Protein AF-A0A3A3G018-F1 (afdb_monomer_lite)

pLDDT: mean 81.5, std 10.54, range [55.44, 92.25]

Structure (mmCIF, N/CA/C/O backbone):
data_AF-A0A3A3G018-F1
#
_entry.id   AF-A0A3A3G018-F1
#
loop_
_atom_site.group_PDB
_atom_site.id
_atom_site.type_symbol
_atom_site.label_atom_id
_atom_site.label_alt_id
_atom_site.label_comp_id
_atom_site.label_asym_id
_atom_site.label_entity_id
_atom_site.label_seq_id
_atom_site.pdbx_PDB_ins_code
_atom_site.Cartn_x
_atom_site.Cartn_y
_atom_site.Cartn_z
_atom_site.occupancy
_atom_site.B_iso_or_equiv
_atom_site.auth_seq_id
_atom_site.auth_comp_id
_atom_site.auth_asym_id
_atom_site.auth_atom_id
_atom_site.pdbx_PDB_model_num
ATOM 1 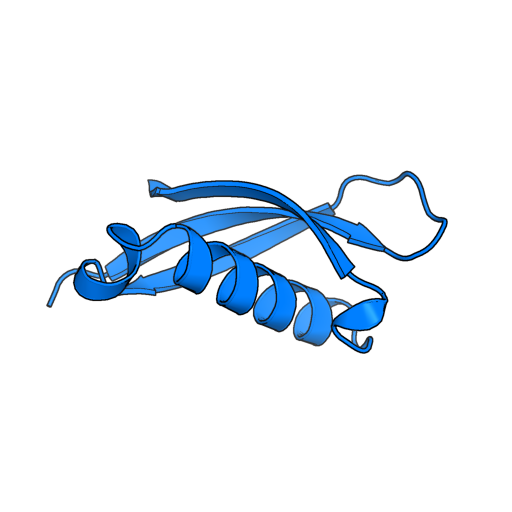N N . MET A 1 1 ? 21.280 2.078 -12.416 1.00 57.41 1 MET A N 1
ATOM 2 C CA . MET A 1 1 ? 20.060 1.625 -11.707 1.00 57.41 1 M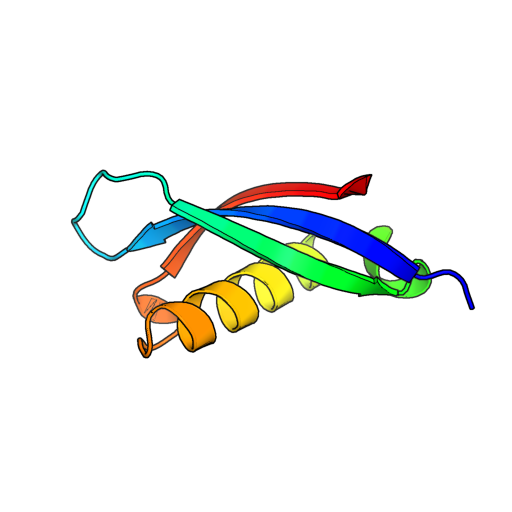ET A CA 1
ATOM 3 C C . MET A 1 1 ? 19.004 2.689 -11.889 1.00 57.41 1 MET A C 1
ATOM 5 O O . MET A 1 1 ? 19.171 3.776 -11.349 1.00 57.41 1 MET A O 1
ATOM 9 N N . GLU A 1 2 ? 17.969 2.389 -12.659 1.00 71.25 2 GLU A N 1
ATOM 10 C CA . GLU A 1 2 ? 16.889 3.331 -12.944 1.00 71.25 2 GLU A CA 1
ATOM 11 C C . GLU A 1 2 ? 15.851 3.323 -11.806 1.00 71.25 2 GLU A C 1
ATOM 13 O O . GLU A 1 2 ? 15.633 2.300 -11.138 1.00 71.25 2 GLU A O 1
ATOM 18 N N . ARG A 1 3 ? 15.296 4.500 -11.514 1.00 76.88 3 ARG A N 1
ATOM 19 C CA . ARG A 1 3 ? 14.324 4.747 -10.445 1.00 76.88 3 ARG A CA 1
ATOM 20 C C . ARG A 1 3 ? 13.036 5.214 -11.107 1.00 76.88 3 ARG A C 1
ATOM 22 O O . ARG A 1 3 ? 13.086 6.185 -11.851 1.00 76.88 3 ARG A O 1
ATOM 29 N N . VAL A 1 4 ? 11.924 4.565 -10.791 1.00 79.44 4 VAL A N 1
ATOM 30 C CA . VAL A 1 4 ? 10.594 4.932 -11.293 1.00 79.44 4 VAL A CA 1
ATOM 31 C C . VAL A 1 4 ? 9.768 5.526 -10.168 1.00 79.44 4 VAL A C 1
ATOM 33 O O . VAL A 1 4 ? 9.893 5.121 -9.002 1.00 79.44 4 VAL A O 1
ATOM 36 N N . LYS A 1 5 ? 8.949 6.519 -10.506 1.00 83.00 5 LYS A N 1
ATOM 37 C CA . LYS A 1 5 ? 7.969 7.058 -9.569 1.00 83.00 5 LYS A CA 1
ATOM 38 C C . LYS A 1 5 ? 6.735 6.179 -9.649 1.00 83.00 5 LYS A C 1
ATOM 40 O O . LYS A 1 5 ? 6.186 5.953 -10.717 1.00 83.00 5 LYS A O 1
ATOM 45 N N . VAL A 1 6 ? 6.314 5.671 -8.501 1.00 84.75 6 VAL A N 1
ATOM 46 C CA . VAL A 1 6 ? 5.122 4.844 -8.385 1.00 84.75 6 VAL A CA 1
ATOM 47 C C . VAL A 1 6 ? 4.079 5.622 -7.607 1.00 84.75 6 VAL A C 1
ATOM 49 O O . VAL A 1 6 ? 4.330 6.052 -6.478 1.00 84.75 6 VAL A O 1
ATOM 52 N N . GLN A 1 7 ? 2.903 5.773 -8.202 1.00 86.50 7 GLN A N 1
ATOM 53 C CA . GLN A 1 7 ? 1.699 6.211 -7.516 1.00 86.50 7 GLN A CA 1
ATOM 54 C C . GLN A 1 7 ? 0.908 4.996 -7.046 1.00 86.50 7 GLN A C 1
ATOM 56 O O . GLN A 1 7 ? 0.547 4.124 -7.833 1.00 86.50 7 GLN A O 1
ATOM 61 N N . ALA A 1 8 ? 0.597 4.957 -5.757 1.00 88.44 8 ALA A N 1
ATOM 62 C CA . ALA A 1 8 ? -0.301 3.979 -5.169 1.00 88.44 8 ALA A CA 1
ATOM 63 C C . ALA A 1 8 ? -1.589 4.646 -4.699 1.00 88.44 8 ALA A C 1
ATOM 65 O O . ALA A 1 8 ? -1.544 5.639 -3.974 1.00 88.44 8 ALA A O 1
ATOM 66 N N . SER A 1 9 ? -2.730 4.073 -5.069 1.00 90.50 9 SER A N 1
ATOM 67 C CA . SER A 1 9 ? -4.046 4.439 -4.547 1.00 90.50 9 SER A CA 1
ATOM 68 C C . SER A 1 9 ? -4.436 3.480 -3.424 1.00 90.50 9 SER A C 1
ATOM 70 O O . SER A 1 9 ? -4.299 2.265 -3.577 1.00 90.50 9 SER A O 1
ATOM 72 N N . TYR A 1 10 ? -4.908 4.009 -2.298 1.00 91.00 10 TYR A N 1
ATOM 73 C CA . TYR A 1 10 ? -5.227 3.226 -1.105 1.00 91.00 10 TYR A CA 1
ATOM 74 C C . TYR A 1 10 ? -6.385 3.818 -0.301 1.00 91.00 10 TYR A C 1
ATOM 76 O O . TYR A 1 10 ? -6.653 5.013 -0.379 1.00 91.00 10 TYR A O 1
ATOM 84 N N . THR A 1 11 ? -7.040 2.988 0.504 1.00 92.25 11 THR A N 1
ATOM 85 C CA . THR A 1 11 ? -7.997 3.403 1.543 1.00 92.25 11 THR A CA 1
ATOM 86 C C . THR A 1 11 ? -7.467 3.049 2.926 1.00 92.25 11 THR A C 1
ATOM 88 O O . THR A 1 11 ? -6.503 2.287 3.068 1.00 92.25 11 THR A O 1
ATOM 91 N N . VAL A 1 12 ? -8.075 3.637 3.958 1.00 90.88 12 VAL A N 1
ATOM 92 C CA . VAL A 1 12 ? -7.632 3.492 5.347 1.00 90.88 12 VAL A CA 1
ATOM 93 C C . VAL A 1 12 ? -8.765 2.927 6.205 1.00 90.88 12 VAL A C 1
ATOM 95 O O . VAL A 1 12 ? -9.726 3.619 6.519 1.00 90.88 12 VAL A O 1
ATOM 98 N N . GLY A 1 13 ? -8.649 1.668 6.626 1.00 86.38 13 GLY A N 1
ATOM 99 C CA . GLY A 1 13 ? -9.615 1.006 7.500 1.00 86.38 13 GLY A CA 1
ATOM 100 C C . GLY A 1 13 ? -11.016 0.959 6.887 1.00 86.38 13 GLY A C 1
ATOM 101 O O . GLY A 1 13 ? -11.192 0.436 5.790 1.00 86.38 13 GLY A O 1
ATOM 102 N N . ALA A 1 14 ? -11.997 1.495 7.615 1.00 84.25 14 ALA A N 1
ATOM 103 C CA . ALA A 1 14 ? -13.386 1.615 7.166 1.00 84.25 14 ALA A CA 1
ATOM 104 C C . ALA A 1 14 ? -13.666 2.910 6.382 1.00 84.25 14 ALA A C 1
ATOM 106 O O . ALA A 1 14 ? -14.795 3.122 5.943 1.00 84.25 14 ALA A O 1
ATOM 107 N N . ASP A 1 15 ? -12.670 3.785 6.226 1.00 83.38 15 ASP A N 1
ATOM 108 C CA . ASP A 1 15 ? -12.846 5.040 5.512 1.00 83.38 15 ASP A CA 1
ATOM 109 C C . ASP A 1 15 ? -12.846 4.794 3.991 1.00 83.38 15 ASP A C 1
ATOM 111 O O . ASP A 1 15 ? -11.879 4.237 3.454 1.00 83.38 15 ASP A O 1
ATOM 115 N N . PRO A 1 16 ? -13.912 5.192 3.272 1.00 81.62 16 PRO A N 1
ATOM 116 C CA . PRO A 1 16 ? -14.016 4.974 1.834 1.00 81.62 16 PRO A CA 1
ATOM 117 C C . PRO A 1 16 ? -13.190 5.977 1.012 1.00 81.62 16 PRO A C 1
ATOM 119 O O . PRO A 1 16 ? -13.216 5.920 -0.219 1.00 81.62 16 PRO A O 1
ATOM 122 N N . THR A 1 17 ? -12.464 6.908 1.641 1.00 88.75 17 THR A N 1
ATOM 123 C CA . THR A 1 17 ? -11.689 7.917 0.916 1.00 88.75 17 THR A CA 1
ATOM 124 C C . THR A 1 17 ? -10.468 7.285 0.268 1.00 88.75 17 THR A C 1
ATOM 126 O O . THR A 1 17 ? -9.550 6.802 0.936 1.00 88.75 17 THR A O 1
ATOM 129 N N . VAL A 1 18 ? -10.422 7.354 -1.061 1.00 89.31 18 VAL A N 1
ATOM 130 C CA . VAL A 1 18 ? -9.251 6.942 -1.834 1.00 89.31 18 VAL A CA 1
ATOM 131 C C . VAL A 1 18 ? -8.173 8.014 -1.720 1.00 89.31 18 VAL A C 1
ATOM 133 O O . VAL A 1 18 ? -8.307 9.124 -2.235 1.00 89.31 18 VAL A O 1
ATOM 136 N N . LYS A 1 19 ? -7.077 7.664 -1.056 1.00 89.44 19 LYS A N 1
ATOM 137 C CA . LYS A 1 19 ? -5.865 8.472 -0.938 1.00 89.44 19 LYS A CA 1
ATOM 138 C C . LYS A 1 19 ? -4.806 7.984 -1.916 1.00 89.44 19 LYS A C 1
ATOM 140 O O . LYS A 1 19 ? -4.848 6.852 -2.395 1.00 89.44 19 LYS A O 1
ATOM 145 N N . ARG A 1 20 ? -3.846 8.858 -2.221 1.00 89.12 20 ARG A N 1
ATOM 146 C CA . ARG A 1 20 ? -2.715 8.548 -3.100 1.00 89.12 20 ARG A CA 1
ATOM 147 C C . ARG A 1 20 ? -1.396 8.772 -2.375 1.00 89.12 20 ARG A C 1
ATOM 149 O O . ARG A 1 20 ? -1.230 9.771 -1.675 1.00 89.12 20 ARG A O 1
ATOM 156 N N . ALA A 1 21 ? -0.468 7.838 -2.543 1.00 85.62 21 ALA A N 1
ATOM 157 C CA . ALA A 1 21 ? 0.897 7.931 -2.048 1.00 85.62 21 ALA A CA 1
ATOM 158 C C . ALA A 1 21 ? 1.871 7.740 -3.205 1.00 85.62 21 ALA A C 1
ATOM 160 O O . ALA A 1 21 ? 1.786 6.769 -3.953 1.00 85.62 21 ALA A O 1
ATOM 161 N N . GLU A 1 22 ? 2.821 8.658 -3.310 1.00 85.50 22 GLU A N 1
ATOM 162 C CA . GLU A 1 22 ? 3.935 8.558 -4.242 1.00 85.50 22 GLU A CA 1
ATOM 163 C C . GLU A 1 22 ? 5.155 7.995 -3.523 1.00 85.50 22 GLU A C 1
ATOM 165 O O . GLU A 1 22 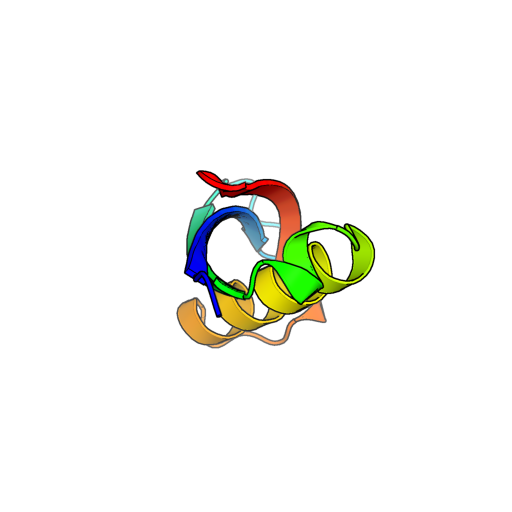? 5.508 8.428 -2.421 1.00 85.50 22 GLU A O 1
ATOM 170 N N . PHE A 1 23 ? 5.823 7.034 -4.150 1.00 85.12 23 PHE A N 1
ATOM 171 C CA . PHE A 1 23 ? 7.108 6.536 -3.686 1.00 85.12 23 PHE A CA 1
ATOM 172 C C . PHE A 1 23 ? 8.007 6.176 -4.862 1.00 85.12 23 PHE A C 1
ATOM 174 O O . PHE A 1 23 ? 7.558 5.913 -5.972 1.00 85.12 23 PHE A O 1
ATOM 181 N N . VAL A 1 24 ? 9.313 6.171 -4.613 1.00 83.12 24 VAL A N 1
ATOM 182 C CA . VAL A 1 24 ? 10.300 5.827 -5.635 1.00 83.12 24 VAL A CA 1
ATOM 183 C C . VAL A 1 24 ? 10.650 4.348 -5.505 1.00 83.12 24 VAL A C 1
ATOM 185 O O . VAL A 1 24 ? 11.215 3.928 -4.491 1.00 83.12 24 VAL A O 1
ATOM 188 N N . ALA A 1 25 ? 10.334 3.560 -6.532 1.00 79.75 25 ALA A N 1
ATOM 189 C CA . ALA A 1 25 ? 10.748 2.165 -6.643 1.00 79.75 25 ALA A CA 1
ATOM 190 C C . ALA A 1 25 ? 11.971 2.044 -7.566 1.00 79.75 25 ALA A C 1
ATOM 192 O O . ALA A 1 25 ? 12.205 2.867 -8.449 1.00 79.75 25 ALA A O 1
ATOM 193 N N . ARG A 1 26 ? 12.802 1.023 -7.347 1.00 78.62 26 ARG A N 1
ATOM 194 C CA . ARG A 1 26 ? 13.900 0.694 -8.271 1.00 78.62 26 ARG A CA 1
ATOM 195 C C . ARG A 1 26 ? 13.337 -0.233 -9.346 1.00 78.62 26 ARG A C 1
ATOM 197 O O . ARG A 1 26 ? 12.595 -1.138 -8.990 1.00 78.62 26 ARG A O 1
ATOM 204 N N . ILE A 1 27 ? 13.724 -0.081 -10.615 1.00 64.75 27 ILE A N 1
ATOM 205 C CA . ILE A 1 27 ? 13.125 -0.860 -11.725 1.00 64.75 27 ILE A CA 1
ATOM 206 C C . ILE A 1 27 ? 13.227 -2.377 -11.544 1.00 64.75 27 ILE A C 1
ATOM 208 O O . ILE A 1 27 ? 12.297 -3.096 -11.889 1.00 64.75 27 ILE A O 1
ATOM 212 N N . LYS A 1 28 ? 14.297 -2.875 -10.913 1.00 65.31 28 LYS A N 1
ATOM 213 C CA . LYS A 1 28 ? 14.429 -4.307 -10.591 1.00 65.31 28 LYS A CA 1
ATOM 214 C C . LYS A 1 28 ? 13.303 -4.825 -9.674 1.00 65.31 28 LYS A C 1
ATOM 216 O O . LYS A 1 28 ? 13.039 -6.018 -9.658 1.00 65.31 28 LYS A O 1
ATOM 221 N N . ASP A 1 29 ? 12.672 -3.937 -8.903 1.00 56.47 29 ASP A N 1
ATOM 222 C CA . ASP A 1 29 ? 11.512 -4.233 -8.061 1.00 56.47 29 ASP A CA 1
ATOM 223 C C . ASP A 1 29 ? 10.168 -4.041 -8.795 1.00 56.47 29 ASP A C 1
ATOM 225 O O . ASP A 1 29 ? 9.171 -4.585 -8.334 1.00 56.47 29 ASP A O 1
ATOM 229 N N . SER A 1 30 ? 10.115 -3.292 -9.910 1.00 55.44 30 SER A N 1
ATOM 230 C CA . SER A 1 30 ? 8.859 -3.000 -10.630 1.00 55.44 30 SER A CA 1
ATOM 231 C C . SER A 1 30 ? 8.310 -4.158 -11.452 1.00 55.44 30 SER A C 1
ATOM 233 O O . SER A 1 30 ? 7.130 -4.165 -11.773 1.00 55.44 30 SER A O 1
ATOM 235 N N . THR A 1 31 ? 9.139 -5.151 -11.763 1.00 59.19 31 THR A N 1
ATOM 236 C CA . THR A 1 31 ? 8.715 -6.387 -12.437 1.00 59.19 31 THR A CA 1
ATOM 237 C C . THR A 1 31 ? 8.026 -7.382 -11.500 1.00 59.19 31 THR A C 1
ATOM 239 O O . THR A 1 31 ? 7.459 -8.360 -11.972 1.00 59.19 31 THR A O 1
ATOM 242 N N . GLU A 1 32 ? 8.071 -7.164 -10.180 1.00 64.31 32 GLU A N 1
ATOM 243 C CA . GLU A 1 32 ? 7.435 -8.037 -9.191 1.00 64.31 32 GLU A CA 1
ATOM 244 C C . GLU A 1 32 ? 6.293 -7.295 -8.483 1.00 64.31 32 GLU A C 1
ATOM 246 O O . GLU A 1 32 ? 6.484 -6.671 -7.437 1.00 64.31 32 GLU A O 1
ATOM 251 N N . ASP A 1 33 ? 5.089 -7.394 -9.049 1.00 60.97 33 ASP A N 1
ATOM 252 C CA . ASP A 1 33 ? 3.846 -6.748 -8.592 1.00 60.97 33 ASP A CA 1
ATOM 253 C C . ASP A 1 33 ? 3.619 -6.853 -7.068 1.00 60.97 33 ASP A C 1
ATOM 255 O O . ASP A 1 33 ? 3.311 -5.874 -6.380 1.00 60.97 33 ASP A O 1
ATOM 259 N N . TYR A 1 34 ? 3.897 -8.032 -6.499 1.00 61.00 34 TYR A N 1
ATOM 260 C CA . TYR A 1 34 ? 3.767 -8.299 -5.063 1.00 61.00 34 TYR A CA 1
ATOM 261 C C . TYR A 1 34 ? 4.677 -7.411 -4.192 1.00 61.00 34 TYR A C 1
ATOM 263 O O . TYR A 1 34 ? 4.289 -6.969 -3.106 1.00 61.00 34 TYR A O 1
ATOM 271 N N . LYS A 1 35 ? 5.893 -7.100 -4.661 1.00 75.56 35 LYS A N 1
ATOM 272 C CA . LYS A 1 35 ? 6.833 -6.229 -3.935 1.00 75.56 35 LYS A CA 1
ATOM 273 C C . LYS A 1 35 ? 6.411 -4.767 -4.009 1.00 75.56 35 LYS A C 1
ATOM 275 O O . LYS A 1 35 ? 6.658 -4.017 -3.059 1.00 75.56 35 LYS A O 1
ATOM 280 N N . LEU A 1 36 ? 5.763 -4.367 -5.101 1.00 79.19 36 LEU A N 1
ATOM 281 C CA . LEU A 1 36 ? 5.283 -3.006 -5.297 1.00 79.19 36 LEU A CA 1
ATOM 282 C C . LEU A 1 36 ? 4.134 -2.680 -4.339 1.00 79.19 36 LEU A C 1
ATOM 284 O O . LEU A 1 36 ? 4.203 -1.673 -3.634 1.00 79.19 36 LEU A O 1
ATOM 288 N N . ALA A 1 37 ? 3.146 -3.573 -4.236 1.00 80.88 37 ALA A N 1
ATOM 289 C CA . ALA A 1 37 ? 2.013 -3.420 -3.325 1.00 80.88 37 ALA A CA 1
ATOM 290 C C . ALA A 1 37 ? 2.463 -3.332 -1.856 1.00 80.88 37 ALA A C 1
ATOM 292 O O . ALA A 1 37 ? 2.045 -2.433 -1.128 1.00 80.88 37 ALA A O 1
ATOM 293 N N . ALA A 1 38 ? 3.396 -4.187 -1.421 1.00 84.69 38 ALA A N 1
ATOM 294 C CA . ALA A 1 38 ? 3.931 -4.135 -0.059 1.00 84.69 38 ALA A CA 1
ATOM 295 C C . ALA A 1 38 ? 4.688 -2.824 0.237 1.00 84.69 38 ALA A C 1
ATOM 297 O O . ALA A 1 38 ? 4.629 -2.292 1.351 1.00 84.69 38 ALA A O 1
ATOM 298 N N . ARG A 1 39 ? 5.412 -2.272 -0.745 1.00 84.81 39 ARG A N 1
ATOM 299 C CA . ARG A 1 39 ? 6.094 -0.976 -0.599 1.00 84.81 39 ARG A CA 1
ATOM 300 C C . ARG A 1 39 ? 5.118 0.190 -0.589 1.00 84.81 39 ARG A C 1
ATOM 302 O O . ARG A 1 39 ? 5.266 1.067 0.259 1.00 84.81 39 ARG A O 1
ATOM 309 N N . ALA A 1 40 ? 4.111 0.158 -1.452 1.00 87.44 40 ALA A N 1
ATOM 310 C CA . ALA A 1 40 ? 3.009 1.108 -1.452 1.00 87.44 40 ALA A CA 1
ATOM 311 C C . ALA A 1 40 ? 2.308 1.146 -0.090 1.00 87.44 40 ALA A C 1
ATOM 313 O O . ALA A 1 40 ? 2.122 2.216 0.484 1.00 87.44 40 ALA A O 1
ATOM 314 N N . GLN A 1 41 ? 2.015 -0.025 0.475 1.00 88.94 41 GLN A N 1
ATOM 315 C CA . GLN A 1 41 ? 1.375 -0.158 1.780 1.00 88.94 41 GL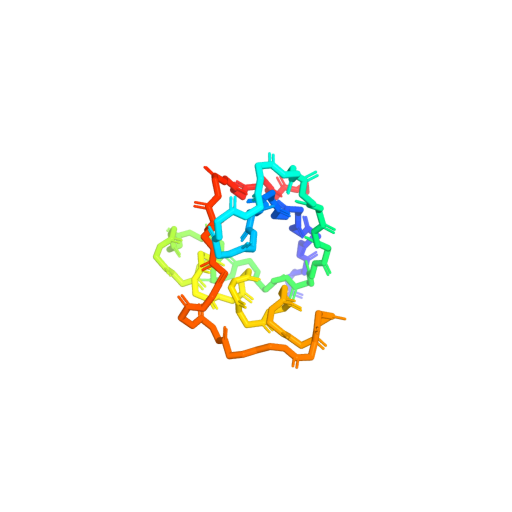N A CA 1
ATOM 316 C C . GLN A 1 41 ? 2.242 0.424 2.900 1.00 88.94 41 GLN A C 1
ATOM 318 O O . GLN A 1 41 ? 1.734 1.129 3.764 1.00 88.94 41 GLN A O 1
ATOM 323 N N . ASN A 1 42 ? 3.562 0.210 2.858 1.00 90.25 42 ASN A N 1
ATOM 324 C CA . ASN A 1 42 ? 4.494 0.837 3.800 1.00 90.25 42 ASN A CA 1
ATOM 325 C C . ASN A 1 42 ? 4.593 2.361 3.623 1.00 90.25 42 ASN A C 1
ATOM 327 O O . ASN A 1 42 ? 4.679 3.085 4.615 1.00 90.25 42 ASN A O 1
ATOM 331 N N . ALA A 1 43 ? 4.598 2.858 2.384 1.00 88.56 43 ALA A N 1
ATOM 332 C CA . ALA A 1 43 ? 4.649 4.289 2.097 1.00 88.56 43 ALA A CA 1
ATOM 333 C C . ALA A 1 43 ? 3.382 5.003 2.595 1.00 88.56 43 ALA A C 1
ATOM 335 O O . ALA A 1 43 ? 3.474 6.010 3.297 1.00 88.56 43 ALA A O 1
ATOM 336 N N . ALA A 1 44 ? 2.213 4.433 2.306 1.00 90.00 44 ALA A N 1
ATOM 337 C CA . ALA A 1 44 ? 0.920 4.906 2.784 1.00 90.00 44 ALA A CA 1
ATOM 338 C C . ALA A 1 44 ? 0.805 4.830 4.317 1.00 90.00 44 ALA A C 1
ATOM 340 O O . ALA A 1 44 ? 0.448 5.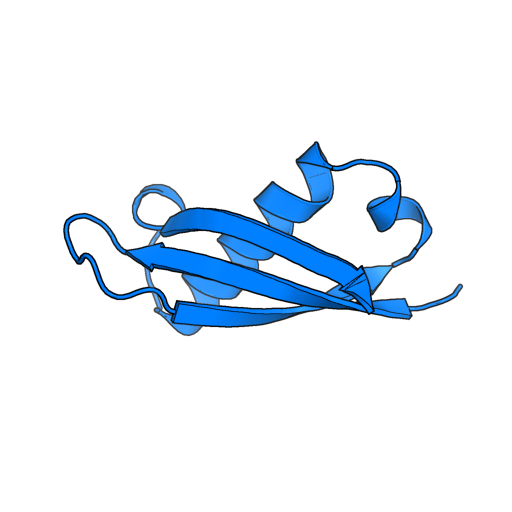817 4.952 1.00 90.00 44 ALA A O 1
ATOM 341 N N . ALA A 1 45 ? 1.207 3.712 4.929 1.00 91.50 45 ALA A N 1
ATOM 342 C CA . ALA A 1 45 ? 1.237 3.545 6.385 1.00 91.50 45 ALA A CA 1
ATOM 343 C C . ALA A 1 45 ? 2.081 4.629 7.075 1.00 91.50 45 ALA A C 1
ATOM 345 O O . ALA A 1 45 ? 1.651 5.232 8.057 1.00 91.50 45 ALA A O 1
ATOM 346 N N . ARG A 1 46 ? 3.266 4.934 6.526 1.00 90.12 46 ARG A N 1
ATOM 347 C CA . ARG A 1 46 ? 4.129 6.010 7.037 1.00 90.12 46 ARG A CA 1
ATOM 348 C C . ARG A 1 46 ? 3.498 7.389 6.895 1.00 90.12 46 ARG A C 1
ATOM 350 O O . ARG A 1 46 ? 3.624 8.189 7.816 1.00 90.12 46 ARG A O 1
ATOM 357 N N . ARG A 1 47 ? 2.842 7.664 5.765 1.00 88.44 47 ARG A N 1
ATOM 358 C CA . ARG A 1 47 ? 2.190 8.953 5.501 1.00 88.44 47 ARG A CA 1
ATOM 359 C C . ARG A 1 47 ? 1.030 9.211 6.460 1.00 88.44 47 ARG A C 1
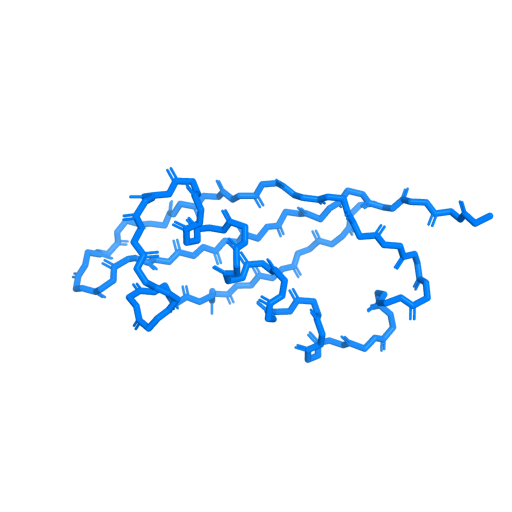ATOM 361 O O . ARG A 1 47 ? 0.902 10.318 6.963 1.00 88.44 47 ARG A O 1
ATOM 368 N N . GLU A 1 48 ? 0.230 8.185 6.727 1.00 87.62 48 GLU A N 1
ATOM 369 C CA . GLU A 1 48 ? -0.933 8.273 7.617 1.00 87.62 48 GLU A CA 1
ATOM 370 C C . GLU A 1 48 ? -0.579 8.075 9.099 1.00 87.62 48 GLU A C 1
ATOM 372 O O . GLU A 1 48 ? -1.441 8.236 9.953 1.00 87.62 48 GLU A O 1
ATOM 377 N N . ASN A 1 49 ? 0.674 7.724 9.415 1.00 89.06 49 ASN A N 1
ATOM 378 C CA . ASN A 1 49 ? 1.106 7.321 10.757 1.00 89.06 49 ASN A CA 1
ATOM 379 C C . ASN A 1 49 ? 0.283 6.146 11.330 1.00 89.06 49 ASN A C 1
ATOM 381 O O . ASN A 1 49 ? -0.021 6.085 12.517 1.00 89.06 49 ASN A O 1
ATOM 385 N N . LEU A 1 50 ? -0.086 5.195 10.470 1.00 89.31 50 LEU A N 1
ATOM 386 C CA . LEU A 1 50 ? -0.930 4.051 10.814 1.00 89.31 50 LEU A CA 1
ATOM 387 C C . LEU A 1 50 ? -0.221 2.727 10.527 1.00 89.31 50 LEU A C 1
ATOM 389 O O . LEU A 1 50 ? 0.686 2.667 9.695 1.00 89.31 50 LEU A O 1
ATOM 393 N N . PRO A 1 51 ? -0.628 1.625 11.182 1.00 90.06 51 PRO A N 1
ATOM 394 C CA . PRO A 1 51 ? -0.120 0.311 10.833 1.00 90.06 51 PRO A CA 1
ATOM 395 C C . PRO A 1 51 ? -0.566 -0.079 9.421 1.00 90.06 51 PRO A C 1
ATOM 397 O O . PRO A 1 51 ? -1.692 0.181 9.004 1.00 90.06 51 PRO A O 1
ATOM 400 N N . ARG A 1 52 ? 0.305 -0.802 8.713 1.00 87.38 52 ARG A N 1
ATOM 401 C CA . ARG A 1 52 ? 0.032 -1.371 7.380 1.00 87.38 52 ARG A CA 1
ATOM 402 C C . ARG A 1 52 ? -1.274 -2.168 7.292 1.00 87.38 52 ARG A C 1
ATOM 404 O O . ARG A 1 52 ? -1.893 -2.161 6.239 1.00 87.38 52 ARG A O 1
ATOM 411 N N . SER A 1 53 ? -1.714 -2.798 8.384 1.00 88.38 53 SER A N 1
ATOM 412 C CA . SER A 1 53 ? -2.983 -3.538 8.440 1.00 88.38 53 SER A CA 1
ATOM 413 C C . SER A 1 53 ? -4.220 -2.654 8.268 1.00 88.38 53 SER A C 1
ATOM 415 O O . SER A 1 53 ? -5.275 -3.163 7.917 1.00 88.38 53 SER A O 1
ATOM 417 N N . HIS A 1 54 ? -4.106 -1.345 8.506 1.00 89.12 54 HIS A N 1
ATOM 418 C CA . HIS A 1 54 ? -5.175 -0.389 8.224 1.00 89.12 54 HIS A CA 1
ATOM 419 C C . HIS A 1 54 ? -5.121 0.158 6.799 1.00 89.12 54 HIS A C 1
ATOM 421 O O . HIS A 1 54 ? -6.021 0.888 6.418 1.00 89.12 54 HIS A O 1
ATOM 427 N N . ILE A 1 55 ? -4.098 -0.158 6.007 1.00 91.06 55 ILE A N 1
ATOM 428 C CA . ILE A 1 55 ? -3.963 0.356 4.646 1.00 91.06 55 ILE A CA 1
ATOM 429 C C . ILE A 1 55 ? -4.402 -0.720 3.660 1.00 91.06 55 ILE A C 1
ATOM 431 O O . ILE A 1 55 ? -3.777 -1.777 3.578 1.00 91.06 55 ILE A O 1
ATOM 435 N N . ASN A 1 56 ? -5.416 -0.419 2.857 1.00 90.12 56 ASN A N 1
ATOM 436 C CA . ASN A 1 56 ? -5.872 -1.282 1.773 1.00 90.12 56 ASN A CA 1
ATOM 437 C C . ASN A 1 56 ? -5.427 -0.681 0.440 1.00 90.12 56 ASN A C 1
ATOM 439 O O . ASN A 1 56 ? -5.901 0.383 0.047 1.00 90.12 56 ASN A O 1
ATOM 443 N N . ILE A 1 57 ? -4.489 -1.334 -0.248 1.00 88.88 57 ILE A N 1
ATOM 444 C CA . ILE A 1 57 ? -4.029 -0.885 -1.568 1.00 88.88 57 ILE A CA 1
ATOM 445 C C . ILE A 1 57 ? -5.072 -1.265 -2.618 1.00 88.88 57 ILE A C 1
ATOM 447 O O . ILE A 1 57 ? -5.428 -2.432 -2.742 1.00 88.88 57 ILE A O 1
ATOM 451 N N . ILE A 1 58 ? -5.535 -0.273 -3.378 1.00 88.81 58 ILE A N 1
ATOM 452 C CA . ILE A 1 58 ? -6.492 -0.445 -4.479 1.00 88.81 58 ILE A CA 1
ATOM 453 C C . ILE A 1 58 ? -5.747 -0.686 -5.794 1.00 88.81 58 ILE A C 1
ATOM 455 O O . ILE A 1 58 ? -6.165 -1.503 -6.607 1.00 88.81 58 ILE A O 1
ATOM 459 N N . GLY A 1 59 ? -4.632 0.014 -6.009 1.00 84.19 59 GLY A N 1
ATOM 460 C CA . GLY A 1 59 ? -3.828 -0.143 -7.217 1.00 84.19 59 GLY A CA 1
ATOM 461 C C . GLY A 1 59 ? -2.527 0.640 -7.150 1.00 84.19 59 GLY A C 1
ATOM 462 O O . GLY A 1 59 ? -2.427 1.630 -6.424 1.00 84.19 59 GLY A O 1
ATOM 463 N N . CYS A 1 60 ? -1.529 0.192 -7.907 1.00 81.00 60 CYS A N 1
ATOM 464 C CA . CYS A 1 60 ? -0.260 0.889 -8.074 1.00 81.00 60 CYS A CA 1
ATOM 465 C C . CYS A 1 60 ? 0.035 1.065 -9.564 1.00 81.00 60 CYS A C 1
ATOM 467 O O . CYS A 1 60 ? -0.082 0.111 -10.325 1.00 81.00 60 CYS A O 1
ATOM 469 N N . ALA A 1 61 ? 0.432 2.267 -9.966 1.00 73.44 61 ALA A N 1
ATOM 470 C CA . ALA A 1 61 ? 0.874 2.582 -11.317 1.00 73.44 61 ALA A CA 1
ATOM 471 C C . ALA A 1 61 ? 2.273 3.200 -11.244 1.00 73.44 61 ALA A C 1
ATOM 473 O O . ALA A 1 61 ? 2.506 4.122 -10.459 1.00 73.44 61 ALA A O 1
ATOM 474 N N . GLY A 1 62 ? 3.212 2.654 -12.014 1.00 67.00 62 GLY A N 1
ATOM 475 C CA . GLY A 1 62 ? 4.526 3.257 -12.224 1.00 67.00 62 GLY A CA 1
ATOM 476 C C . GLY A 1 62 ? 4.515 4.094 -13.496 1.00 67.00 62 GLY A C 1
ATOM 477 O O . GLY A 1 62 ? 4.051 3.598 -14.521 1.00 67.00 62 GLY A O 1
ATOM 478 N N . GLU A 1 63 ? 5.012 5.328 -13.406 1.00 58.72 63 GLU A N 1
ATOM 479 C CA . GLU A 1 63 ? 5.407 6.155 -14.558 1.00 58.72 63 GLU A CA 1
ATOM 480 C C . GLU A 1 63 ? 6.908 6.016 -14.837 1.00 58.72 63 GLU A C 1
ATOM 482 O O . GLU A 1 63 ? 7.704 5.949 -13.859 1.00 58.72 63 GLU A O 1
#

Organism: NCBI:txid2320863

Radius of gyration: 11.24 Å; chains: 1; bounding box: 34×17×25 Å

Sequence (63 aa):
MERVKVQASYTVGADPTVKRAEFVARIKDSTEDYKLAARAQNAAARRENLPRSHINIIGCAGE

Secondary structure (DSSP, 8-state):
--EEEEEEEEEETTEEEEEEEEEEEEHHHHT-HHHHHHHHHHHHHHHHT--GGGEEEEEEEE-

Foldseek 3Di:
DDKWKKKWWKDFAPGPDTDIFIDIDDVVQVVPQVSQQVVRLVRVCVVVVHDSVRIGTPDMDID